Protein AF-X1FYF7-F1 (afdb_monomer_lite)

InterPro domains:
  IPR009279 Portal protein, Mu bacteriophage [PF06074] (2-103)

Foldseek 3Di:
DVVVCQAFQKKKWFADWDDDPNDTDGDPPRRIHIDDVVQWDFDADPQLHTDWIWGQDPNDIDTDDPVGMDMDGECDDGSDSRGDHNVVVVVVVVVVVVVVVVVVVVD

Structure (mmCIF, N/CA/C/O backbone):
data_AF-X1FYF7-F1
#
_entry.id   AF-X1FYF7-F1
#
loop_
_atom_site.group_PDB
_atom_site.id
_atom_site.type_symbol
_atom_site.label_atom_id
_atom_site.label_alt_id
_atom_site.label_comp_id
_atom_site.label_asym_id
_atom_site.label_entity_id
_atom_site.label_seq_id
_atom_site.pdbx_PDB_ins_code
_atom_site.Cartn_x
_atom_site.Cartn_y
_atom_site.Cartn_z
_atom_site.occupancy
_atom_site.B_iso_or_equiv
_atom_site.auth_seq_id
_atom_site.auth_comp_id
_atom_site.auth_asym_id
_atom_site.auth_atom_id
_atom_site.pdbx_PDB_model_num
ATOM 1 N N . GLY A 1 1 ? -7.593 4.893 -4.410 1.00 50.19 1 GLY A N 1
ATOM 2 C CA . GLY A 1 1 ? -8.400 3.673 -4.623 1.00 50.19 1 GLY A CA 1
ATOM 3 C C . GLY A 1 1 ? -8.067 3.063 -5.969 1.00 50.19 1 GLY A C 1
ATOM 4 O O . GLY A 1 1 ? -7.431 3.750 -6.749 1.00 50.19 1 GLY A O 1
ATOM 5 N N . MET A 1 2 ? -8.487 1.819 -6.235 1.00 50.03 2 MET A N 1
ATOM 6 C CA . MET A 1 2 ? -8.089 0.921 -7.351 1.00 50.03 2 MET A CA 1
ATOM 7 C C . MET A 1 2 ? -7.679 1.553 -8.705 1.00 50.03 2 MET A C 1
ATOM 9 O O . MET A 1 2 ? -6.781 1.032 -9.356 1.00 50.03 2 MET A O 1
ATOM 13 N N . ILE A 1 3 ? -8.251 2.690 -9.120 1.00 58.16 3 ILE A N 1
ATOM 14 C CA . ILE A 1 3 ? -7.807 3.477 -10.290 1.00 58.16 3 ILE A CA 1
ATOM 15 C C . ILE A 1 3 ? -6.332 3.921 -10.186 1.00 58.16 3 ILE A C 1
ATOM 17 O O . ILE A 1 3 ? -5.621 3.923 -11.189 1.00 58.16 3 ILE A O 1
ATOM 21 N N . SER A 1 4 ? -5.828 4.227 -8.986 1.00 57.25 4 SER A N 1
ATOM 22 C CA . SER A 1 4 ? -4.417 4.569 -8.773 1.00 57.25 4 SER A CA 1
ATOM 23 C C . SER A 1 4 ? -3.481 3.396 -9.076 1.00 57.25 4 SER A C 1
ATOM 25 O O . SER A 1 4 ? -2.376 3.623 -9.554 1.00 57.25 4 SER A O 1
ATOM 27 N N . ALA A 1 5 ? -3.923 2.145 -8.899 1.00 55.72 5 ALA A N 1
ATOM 28 C CA . ALA A 1 5 ? -3.112 0.973 -9.233 1.00 55.72 5 ALA A CA 1
ATOM 29 C C . ALA A 1 5 ? -2.879 0.816 -10.739 1.00 55.72 5 ALA A C 1
ATOM 31 O O . ALA A 1 5 ? -1.850 0.288 -11.147 1.00 55.72 5 ALA A O 1
ATOM 32 N N . ILE A 1 6 ? -3.792 1.313 -11.576 1.00 57.12 6 ILE A N 1
ATOM 33 C CA . ILE A 1 6 ? -3.615 1.310 -13.034 1.00 57.12 6 ILE A CA 1
ATOM 34 C C . ILE A 1 6 ? -2.512 2.303 -13.433 1.00 57.12 6 ILE A C 1
ATOM 36 O O . ILE A 1 6 ? -1.701 2.014 -14.313 1.00 57.12 6 ILE A O 1
ATOM 40 N N . ALA A 1 7 ? -2.452 3.451 -12.751 1.00 56.44 7 ALA A N 1
ATOM 41 C CA . ALA A 1 7 ? -1.470 4.501 -13.007 1.00 56.44 7 ALA A CA 1
ATOM 42 C C . ALA A 1 7 ? -0.087 4.213 -12.395 1.00 56.44 7 ALA A C 1
ATOM 44 O O . ALA A 1 7 ? 0.924 4.463 -13.044 1.00 56.44 7 ALA A O 1
ATOM 45 N N . TYR A 1 8 ? -0.027 3.655 -11.184 1.00 59.19 8 TYR A N 1
ATOM 46 C CA . TYR A 1 8 ? 1.222 3.454 -10.433 1.00 59.19 8 TYR A CA 1
ATOM 47 C C . TYR A 1 8 ? 1.694 1.992 -10.375 1.00 59.19 8 TYR A C 1
ATOM 49 O O . TYR A 1 8 ? 2.792 1.724 -9.902 1.00 59.19 8 TYR A O 1
ATOM 57 N N . GLY A 1 9 ? 0.897 1.037 -10.863 1.00 67.56 9 GLY A N 1
ATOM 58 C CA . GLY A 1 9 ? 1.185 -0.404 -10.799 1.00 67.56 9 GLY A CA 1
ATOM 59 C C . GLY A 1 9 ? 0.623 -1.098 -9.554 1.00 67.56 9 GLY A C 1
ATOM 60 O O . GLY A 1 9 ? 0.351 -2.299 -9.598 1.00 67.56 9 GLY A O 1
ATOM 61 N N . PHE A 1 10 ? 0.353 -0.358 -8.472 1.00 76.75 10 PHE A N 1
ATOM 62 C CA . PHE A 1 10 ? -0.250 -0.887 -7.246 1.00 76.75 10 PHE A CA 1
ATOM 63 C C . PHE A 1 10 ? -1.060 0.163 -6.466 1.00 76.75 10 PHE A C 1
ATOM 65 O O . PHE A 1 10 ? -0.948 1.370 -6.685 1.00 76.75 10 PHE A O 1
ATOM 72 N N . SER A 1 11 ? -1.891 -0.300 -5.533 1.00 81.56 11 SER A N 1
ATOM 73 C CA . SER A 1 11 ? -2.564 0.534 -4.535 1.00 81.56 11 SER A CA 1
ATOM 74 C C . SER A 1 11 ? -2.595 -0.162 -3.181 1.00 81.56 11 SER A C 1
ATOM 76 O O . SER A 1 11 ? -2.832 -1.369 -3.123 1.00 81.56 11 SER A O 1
ATOM 78 N N . VAL A 1 12 ? -2.432 0.611 -2.107 1.00 83.50 12 VAL A N 1
ATOM 79 C CA . VAL A 1 12 ? -2.544 0.136 -0.721 1.00 83.50 12 VAL A CA 1
ATOM 80 C C . VAL A 1 12 ? -3.717 0.830 -0.050 1.00 83.50 12 VAL A C 1
ATOM 82 O O . VAL A 1 12 ? -3.864 2.048 -0.155 1.00 83.50 12 VAL A O 1
ATOM 85 N N . THR A 1 13 ? -4.589 0.059 0.592 1.00 86.56 13 THR A N 1
ATOM 86 C CA . THR A 1 13 ? -5.743 0.578 1.333 1.00 86.56 13 THR A CA 1
ATOM 87 C C . THR A 1 13 ? -5.781 -0.022 2.730 1.00 86.56 13 THR A C 1
ATOM 89 O O . THR A 1 13 ? -5.821 -1.239 2.870 1.00 86.56 13 THR A O 1
ATOM 92 N N . GLU A 1 14 ? -5.802 0.825 3.755 1.00 87.31 14 GLU A N 1
ATOM 93 C CA . GLU A 1 14 ? -6.058 0.409 5.134 1.00 87.31 14 GLU A CA 1
ATOM 94 C C . GLU A 1 14 ? -7.558 0.169 5.333 1.00 87.31 14 GLU A C 1
ATOM 96 O O . GLU A 1 14 ? -8.380 1.031 4.995 1.00 87.31 14 GLU A O 1
ATOM 101 N N . ILE A 1 15 ? -7.904 -0.979 5.917 1.00 88.94 15 ILE A N 1
ATOM 102 C CA . ILE A 1 15 ? -9.256 -1.302 6.365 1.00 88.94 15 ILE A CA 1
ATOM 103 C C . ILE A 1 15 ? -9.365 -0.989 7.858 1.00 88.94 15 ILE A C 1
ATOM 105 O O . ILE A 1 15 ? -8.780 -1.664 8.706 1.00 88.94 15 ILE A O 1
ATOM 109 N N . VAL A 1 16 ? -10.140 0.039 8.189 1.00 89.00 16 VAL A N 1
ATOM 110 C CA . VAL A 1 16 ? -10.382 0.450 9.573 1.00 89.00 16 VAL A CA 1
ATOM 111 C C . VAL A 1 16 ? -11.702 -0.137 10.045 1.00 89.00 16 VAL A C 1
ATOM 113 O O . VAL A 1 16 ? -12.766 0.175 9.510 1.00 89.00 16 VAL A O 1
ATOM 116 N N . PHE A 1 17 ? -11.629 -0.960 11.085 1.00 88.50 17 PHE A N 1
ATOM 117 C CA . PHE A 1 17 ? -12.800 -1.532 11.733 1.00 88.50 17 PHE A CA 1
ATOM 118 C C . PHE A 1 17 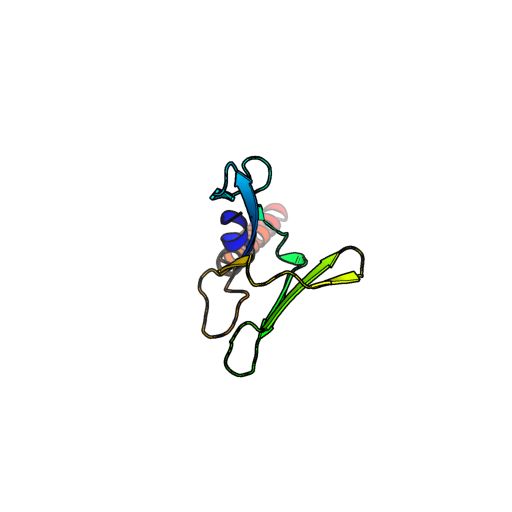? -13.265 -0.672 12.913 1.00 88.50 17 PHE A C 1
ATOM 120 O O . PHE A 1 17 ? -12.477 0.011 13.576 1.00 88.50 17 PHE A O 1
ATOM 127 N N . GLU A 1 18 ? -14.562 -0.712 13.183 1.00 91.06 18 GLU A N 1
ATOM 128 C CA . GLU A 1 18 ? -15.187 -0.180 14.385 1.00 91.06 18 GLU A CA 1
ATOM 129 C C . GLU A 1 18 ? -16.102 -1.233 15.004 1.00 91.06 18 GLU A C 1
ATOM 131 O O . GLU A 1 18 ? -16.739 -2.022 14.302 1.00 91.06 18 GLU A O 1
ATOM 136 N N . GLU A 1 19 ? -16.143 -1.266 16.330 1.00 92.38 19 GLU A N 1
ATOM 137 C CA . GLU A 1 19 ? -17.061 -2.140 17.040 1.00 92.38 19 GLU A CA 1
ATOM 138 C C . GLU A 1 19 ? -18.448 -1.493 17.084 1.00 92.38 19 GLU A C 1
ATOM 140 O O . GLU A 1 19 ? -18.609 -0.336 17.477 1.00 92.38 19 GLU A O 1
ATOM 145 N N . ASN A 1 20 ? -19.467 -2.248 16.688 1.00 89.38 20 ASN A N 1
ATOM 146 C CA . ASN A 1 20 ? -20.859 -1.848 16.770 1.00 89.38 20 ASN A CA 1
ATOM 147 C C . ASN A 1 20 ? -21.678 -3.009 17.337 1.00 89.38 20 ASN A C 1
ATOM 149 O O . ASN A 1 20 ? -21.891 -4.023 16.667 1.00 89.38 20 ASN A O 1
ATOM 153 N N . ARG A 1 21 ? -22.141 -2.852 18.585 1.00 90.81 21 ARG A N 1
ATOM 154 C CA . ARG A 1 21 ? -22.991 -3.826 19.293 1.00 90.81 21 ARG A CA 1
ATOM 155 C C . ARG A 1 21 ? -22.386 -5.242 19.294 1.00 90.81 21 ARG A C 1
ATOM 157 O O . ARG A 1 21 ? -23.071 -6.203 18.939 1.00 90.81 21 ARG A O 1
ATOM 164 N N . GLY A 1 22 ? -21.103 -5.373 19.644 1.00 91.50 22 GLY A N 1
ATOM 165 C CA . GLY A 1 22 ? -20.407 -6.663 19.694 1.00 91.50 22 GLY A CA 1
ATOM 166 C C . GLY A 1 22 ? -20.019 -7.251 18.332 1.00 91.50 22 GLY A C 1
ATOM 167 O O . GLY A 1 22 ? -19.580 -8.398 18.270 1.00 91.50 22 GLY A O 1
ATOM 168 N N . LYS A 1 23 ? -20.179 -6.503 17.231 1.00 88.69 23 LYS A N 1
ATOM 169 C CA . LYS A 1 23 ? -19.723 -6.893 15.888 1.00 88.69 23 LYS A CA 1
ATOM 170 C C . LYS A 1 23 ? -18.661 -5.921 15.391 1.00 88.69 23 LYS A C 1
ATOM 172 O O . LYS A 1 23 ? -18.836 -4.713 15.504 1.00 88.69 23 LYS A O 1
ATOM 177 N N . TRP A 1 24 ? -17.599 -6.440 14.785 1.00 89.06 24 TRP A N 1
ATOM 178 C CA . TRP A 1 24 ? -16.621 -5.622 14.071 1.00 89.06 24 TRP A CA 1
ATOM 179 C C . TRP A 1 24 ? -17.126 -5.349 12.659 1.00 89.06 24 TRP A C 1
ATOM 181 O O . TRP A 1 24 ? -17.326 -6.277 11.874 1.00 89.06 24 TRP A O 1
ATOM 191 N N . LEU A 1 25 ? -17.359 -4.079 12.347 1.00 89.94 25 LEU A N 1
ATOM 192 C CA . LEU A 1 25 ? -17.788 -3.618 11.031 1.00 89.94 25 LEU A CA 1
ATOM 193 C C . LEU A 1 25 ? -16.716 -2.700 10.449 1.00 89.94 25 LEU A C 1
ATOM 195 O O . LEU A 1 25 ? -15.967 -2.062 11.183 1.00 89.94 25 LEU A O 1
ATOM 199 N N . VAL A 1 26 ? -16.634 -2.621 9.123 1.00 86.06 26 VAL A N 1
ATOM 200 C CA . VAL A 1 26 ? -15.804 -1.600 8.470 1.00 86.06 26 VAL A CA 1
ATOM 201 C C . VAL A 1 26 ? -16.394 -0.232 8.801 1.00 86.06 26 VAL A C 1
ATOM 203 O O . VAL A 1 26 ? -17.599 -0.028 8.640 1.00 86.06 26 VAL A O 1
ATOM 206 N N . ARG A 1 27 ? -15.558 0.697 9.273 1.00 87.81 27 ARG A N 1
ATOM 207 C CA . ARG A 1 27 ? -16.015 2.015 9.712 1.00 87.81 27 ARG A CA 1
ATOM 208 C C . ARG A 1 27 ? -16.687 2.770 8.570 1.00 87.81 27 ARG A C 1
ATOM 210 O O . ARG A 1 27 ? -16.121 2.922 7.492 1.00 87.81 27 ARG A O 1
ATOM 217 N N . THR A 1 28 ? -17.876 3.307 8.817 1.00 81.50 28 THR A N 1
ATOM 218 C CA . THR A 1 28 ? -18.673 3.921 7.737 1.00 81.50 28 THR A CA 1
ATOM 219 C C . THR A 1 28 ? -18.036 5.207 7.186 1.00 81.50 28 THR A C 1
ATOM 221 O O . THR A 1 28 ? -18.137 5.489 5.997 1.00 81.50 28 THR A O 1
ATOM 224 N N . SER A 1 29 ? -17.352 5.990 8.028 1.00 82.25 29 SER A N 1
ATOM 225 C CA . SER A 1 29 ? -16.790 7.297 7.647 1.00 82.25 29 SER A CA 1
ATOM 226 C C . SER A 1 29 ? -15.409 7.226 6.988 1.00 82.25 29 SER A C 1
ATOM 228 O O . SER A 1 29 ? -15.139 7.963 6.045 1.00 82.25 29 SER A O 1
ATOM 230 N N . ASN A 1 30 ? -14.517 6.372 7.493 1.00 83.88 30 ASN A N 1
ATOM 231 C CA . ASN A 1 30 ? -13.131 6.251 7.026 1.00 83.88 30 ASN A CA 1
ATOM 232 C C . ASN A 1 30 ? -12.608 4.808 7.081 1.00 83.88 30 ASN A C 1
ATOM 234 O O . ASN A 1 30 ? -11.421 4.580 7.311 1.00 83.88 30 ASN A O 1
ATOM 238 N N . GLY A 1 31 ? -13.501 3.838 6.883 1.00 84.00 31 GLY A N 1
ATOM 239 C CA . GLY A 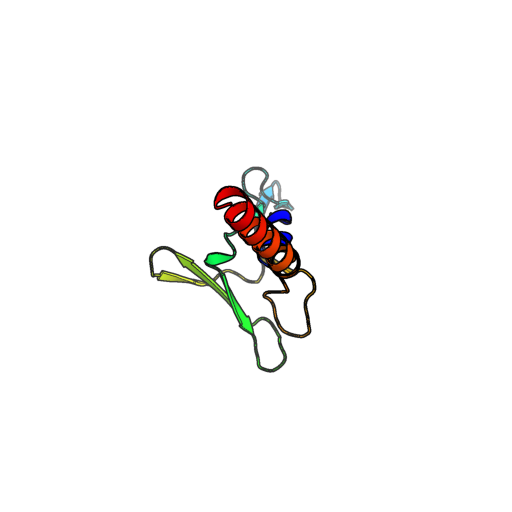1 31 ? -13.184 2.414 6.938 1.00 84.00 31 GLY A CA 1
ATOM 240 C C . GLY A 1 31 ? -12.280 1.921 5.821 1.00 84.00 31 GLY A C 1
ATOM 241 O O . GLY A 1 31 ? -11.695 0.859 5.965 1.00 84.00 31 GLY A O 1
ATOM 242 N N . LEU A 1 32 ? -12.146 2.681 4.734 1.00 86.94 32 LEU A N 1
ATOM 243 C CA . LEU A 1 32 ? -11.225 2.396 3.639 1.00 86.94 32 LEU A CA 1
ATOM 244 C C . LEU A 1 32 ? -10.374 3.632 3.374 1.00 86.94 32 LEU A C 1
ATOM 246 O O . LEU A 1 32 ? -10.847 4.605 2.783 1.00 86.94 32 LEU A O 1
ATOM 250 N N . LYS A 1 33 ? -9.114 3.599 3.798 1.00 86.81 33 LYS A N 1
ATOM 251 C CA . LYS A 1 33 ? -8.166 4.691 3.553 1.00 86.81 33 LYS A CA 1
ATOM 252 C C . LYS A 1 33 ? -7.153 4.250 2.516 1.00 86.81 33 LYS A C 1
ATOM 254 O O . LYS A 1 33 ? -6.251 3.475 2.817 1.00 86.81 33 LYS A O 1
ATOM 259 N N . THR A 1 34 ? -7.304 4.712 1.278 1.00 85.19 34 THR A N 1
ATOM 260 C CA . THR A 1 34 ? -6.262 4.486 0.271 1.00 85.19 34 THR A CA 1
ATOM 261 C C . THR A 1 34 ? -5.101 5.441 0.512 1.00 85.19 34 THR A C 1
ATOM 263 O O . THR A 1 34 ? -5.302 6.654 0.535 1.00 85.19 34 THR A O 1
ATOM 266 N N . LEU A 1 35 ? -3.902 4.885 0.636 1.00 84.38 35 LEU A N 1
ATOM 267 C CA . LEU A 1 35 ? -2.661 5.634 0.801 1.00 84.38 35 LEU A CA 1
ATOM 268 C C . LEU A 1 35 ? -2.102 6.065 -0.559 1.00 84.38 35 LEU A C 1
ATOM 270 O O . LEU A 1 35 ? -2.415 5.455 -1.591 1.00 84.38 35 LEU A O 1
ATOM 274 N N . ASN A 1 36 ? -1.281 7.119 -0.568 1.00 82.88 36 ASN A N 1
ATOM 275 C CA . ASN A 1 36 ? -0.595 7.545 -1.786 1.00 82.88 36 ASN A CA 1
ATOM 276 C C . ASN A 1 36 ? 0.540 6.547 -2.095 1.00 82.88 36 ASN A C 1
ATOM 278 O O . ASN A 1 36 ? 1.480 6.458 -1.304 1.00 82.88 36 ASN A O 1
ATOM 282 N N . PRO A 1 37 ? 0.492 5.812 -3.224 1.00 80.31 37 PRO A N 1
ATOM 283 C CA . PRO A 1 37 ? 1.516 4.826 -3.566 1.00 80.31 37 PRO A CA 1
ATOM 284 C C . PRO A 1 37 ? 2.929 5.418 -3.682 1.00 80.31 37 PRO A C 1
ATOM 286 O O . PRO A 1 37 ? 3.892 4.687 -3.479 1.00 80.31 37 PRO A O 1
ATOM 289 N N . GLU A 1 38 ? 3.080 6.721 -3.946 1.00 80.50 38 GLU A N 1
ATOM 290 C CA . GLU A 1 38 ? 4.393 7.384 -4.042 1.00 80.50 38 GLU A CA 1
ATOM 291 C C . GLU A 1 38 ? 5.199 7.343 -2.738 1.00 80.50 38 GLU A C 1
ATOM 293 O O . GLU A 1 38 ? 6.429 7.370 -2.769 1.00 80.50 38 GLU A O 1
ATOM 298 N N . TYR A 1 39 ? 4.520 7.257 -1.594 1.00 85.88 39 TYR A N 1
ATOM 299 C CA . TYR A 1 39 ? 5.162 7.242 -0.280 1.00 85.88 39 TYR A CA 1
ATOM 300 C C . TYR A 1 39 ? 5.346 5.835 0.284 1.00 85.88 39 TYR A C 1
ATOM 302 O O . TYR A 1 39 ? 5.939 5.684 1.352 1.00 85.88 39 TYR A O 1
ATOM 310 N N . ILE A 1 40 ? 4.874 4.805 -0.421 1.00 87.19 40 ILE A N 1
ATOM 311 C CA . ILE A 1 40 ? 4.838 3.435 0.082 1.00 87.19 40 ILE A CA 1
ATOM 312 C C . ILE A 1 40 ? 6.069 2.645 -0.351 1.00 87.19 40 ILE A C 1
ATOM 314 O O . ILE A 1 40 ? 6.439 2.623 -1.526 1.00 87.19 40 ILE A O 1
ATOM 318 N N . LYS A 1 41 ? 6.653 1.915 0.602 1.00 88.56 41 LYS A N 1
ATOM 319 C CA . LYS A 1 41 ? 7.689 0.912 0.363 1.00 88.56 41 LYS A CA 1
ATOM 320 C C . LYS A 1 41 ? 7.276 -0.453 0.900 1.00 88.56 41 LYS A C 1
ATOM 322 O O . LYS A 1 41 ? 6.864 -0.583 2.049 1.00 88.56 41 LYS A O 1
ATOM 327 N N . PHE A 1 42 ? 7.446 -1.476 0.073 1.00 87.81 42 PHE A N 1
ATOM 328 C CA . PHE A 1 42 ? 7.326 -2.880 0.451 1.00 87.81 42 PHE A CA 1
ATOM 329 C C . PHE A 1 42 ? 8.696 -3.478 0.751 1.00 87.81 42 PHE A C 1
ATOM 331 O O . PHE A 1 42 ? 9.634 -3.317 -0.032 1.00 87.81 42 PHE A O 1
ATOM 338 N N . PHE A 1 43 ? 8.772 -4.234 1.840 1.00 87.50 43 PHE A N 1
ATOM 339 C CA . PHE A 1 43 ? 9.916 -5.065 2.186 1.00 87.50 43 PHE A CA 1
ATOM 340 C C . PHE A 1 43 ? 9.467 -6.517 2.171 1.00 87.50 43 PHE A C 1
ATOM 342 O O . PHE A 1 43 ? 8.508 -6.879 2.857 1.00 87.50 43 PHE A O 1
ATOM 349 N N . SER A 1 44 ? 10.153 -7.342 1.393 1.00 86.44 44 SER A N 1
ATOM 350 C CA . SER A 1 44 ? 9.886 -8.771 1.297 1.00 86.44 44 SER A CA 1
ATOM 351 C C . SER A 1 44 ? 11.118 -9.586 1.660 1.00 86.44 44 SER A C 1
ATOM 353 O O . SER A 1 44 ? 12.246 -9.100 1.566 1.00 86.44 44 SER A O 1
ATOM 355 N N . ASP A 1 45 ? 10.903 -10.835 2.055 1.00 84.00 45 ASP A N 1
ATOM 356 C CA . ASP A 1 45 ? 11.987 -11.803 2.202 1.00 84.00 45 ASP A CA 1
ATOM 357 C C . ASP A 1 45 ? 12.537 -12.243 0.819 1.00 84.00 45 ASP A C 1
ATOM 359 O O . ASP A 1 45 ? 11.969 -11.887 -0.224 1.00 84.00 45 ASP A O 1
ATOM 363 N N . PRO A 1 46 ? 13.632 -13.028 0.770 1.00 81.44 46 PRO A N 1
ATOM 364 C CA . PRO A 1 46 ? 14.168 -13.561 -0.487 1.00 81.44 46 PRO A CA 1
ATOM 365 C C . PRO A 1 46 ? 13.195 -14.457 -1.273 1.00 81.44 46 PRO A C 1
ATOM 367 O O . PRO A 1 46 ? 13.416 -14.701 -2.457 1.00 81.44 46 PRO A O 1
ATOM 370 N N . PHE A 1 47 ? 12.129 -14.946 -0.637 1.00 81.56 47 PHE A N 1
ATOM 371 C CA . PHE A 1 47 ? 11.096 -15.786 -1.245 1.00 81.56 47 PHE A CA 1
ATOM 372 C C . PHE A 1 47 ? 9.899 -14.967 -1.765 1.00 81.56 47 PHE A C 1
ATOM 374 O O . PHE A 1 47 ? 9.010 -15.520 -2.414 1.00 81.56 47 PHE A O 1
ATOM 381 N N . GLY A 1 48 ? 9.883 -13.649 -1.534 1.00 72.88 48 GLY A N 1
ATOM 382 C CA . GLY A 1 48 ? 8.828 -12.735 -1.968 1.00 72.88 48 GLY A CA 1
ATOM 383 C C . GLY A 1 48 ? 7.667 -12.581 -0.981 1.00 72.88 48 GLY A C 1
ATOM 384 O O . GLY A 1 48 ? 6.672 -11.934 -1.325 1.00 72.88 48 GLY A O 1
ATOM 385 N N . ASN A 1 49 ? 7.766 -13.124 0.235 1.00 82.69 49 ASN A N 1
ATOM 386 C CA . ASN A 1 49 ? 6.763 -12.915 1.279 1.00 82.69 49 ASN A CA 1
ATOM 387 C C . ASN A 1 49 ? 6.865 -11.490 1.820 1.00 82.69 49 ASN A C 1
ATOM 389 O O . ASN A 1 49 ? 7.961 -11.010 2.104 1.00 82.69 49 ASN A O 1
ATOM 393 N N . LEU A 1 50 ? 5.728 -10.808 1.960 1.00 84.81 50 LEU A N 1
ATOM 394 C CA . LEU A 1 50 ? 5.692 -9.446 2.479 1.00 84.81 50 LEU A CA 1
ATOM 395 C C . LEU A 1 50 ? 5.990 -9.442 3.981 1.00 84.81 50 LEU A C 1
ATOM 397 O O . LEU A 1 50 ? 5.262 -10.051 4.759 1.00 84.81 50 LEU A O 1
ATOM 401 N N . MET A 1 51 ? 7.033 -8.715 4.372 1.00 87.88 51 MET A N 1
ATOM 402 C CA . MET A 1 51 ? 7.493 -8.601 5.757 1.00 87.88 51 MET A CA 1
ATOM 403 C C . MET A 1 51 ? 7.078 -7.284 6.402 1.00 87.88 51 MET A C 1
ATOM 405 O O . MET A 1 51 ? 6.855 -7.236 7.609 1.00 87.88 51 MET A O 1
ATOM 409 N N . LYS A 1 52 ? 7.014 -6.203 5.616 1.00 89.31 52 LYS A N 1
ATOM 410 C CA . LYS A 1 52 ? 6.727 -4.857 6.120 1.00 89.31 52 LYS A CA 1
ATOM 411 C C . LYS A 1 52 ? 6.238 -3.940 5.000 1.00 89.31 52 LYS A C 1
ATOM 413 O O . LYS A 1 52 ? 6.696 -4.043 3.858 1.00 89.31 52 LYS A O 1
ATOM 418 N N . ILE A 1 53 ? 5.336 -3.027 5.352 1.00 89.56 53 ILE A N 1
ATOM 419 C CA . ILE A 1 53 ? 4.965 -1.873 4.532 1.00 89.56 53 ILE A CA 1
ATOM 420 C C . ILE A 1 53 ? 5.352 -0.621 5.318 1.00 89.56 53 ILE A C 1
ATOM 422 O O . ILE A 1 53 ? 5.053 -0.518 6.507 1.00 89.56 53 ILE A O 1
ATOM 426 N N . GLU A 1 54 ? 6.017 0.314 4.659 1.00 92.06 54 GLU A N 1
ATOM 427 C CA . GLU A 1 54 ? 6.441 1.582 5.245 1.00 92.06 54 GLU A CA 1
ATOM 428 C C . GLU A 1 54 ? 5.887 2.743 4.429 1.00 92.06 54 GLU A C 1
ATOM 430 O O . GLU A 1 54 ? 5.926 2.711 3.198 1.00 92.06 54 GLU A O 1
ATOM 435 N N . GLU A 1 55 ? 5.404 3.773 5.112 1.00 89.38 55 GLU A N 1
ATOM 436 C CA . GLU A 1 55 ? 4.986 5.032 4.508 1.00 89.38 55 GLU A CA 1
ATOM 437 C C . GLU A 1 55 ? 5.978 6.139 4.875 1.00 89.38 55 GLU A C 1
ATOM 439 O O . GLU A 1 55 ? 6.305 6.336 6.045 1.00 89.38 55 GLU A O 1
ATOM 444 N N . ASN A 1 56 ? 6.476 6.864 3.876 1.00 88.38 56 ASN A N 1
ATOM 445 C CA . ASN A 1 56 ? 7.390 7.986 4.069 1.00 88.38 56 ASN A CA 1
ATOM 446 C C . ASN A 1 56 ? 6.630 9.314 3.997 1.00 88.38 56 ASN A C 1
ATOM 448 O O . ASN A 1 56 ? 6.285 9.777 2.912 1.00 88.38 56 ASN A O 1
ATOM 452 N N . ILE A 1 57 ? 6.413 9.957 5.146 1.00 83.19 57 ILE A N 1
ATOM 453 C CA . ILE A 1 57 ? 5.709 11.242 5.248 1.00 83.19 57 ILE A CA 1
ATOM 454 C C . ILE A 1 57 ? 6.640 12.269 5.888 1.00 83.19 57 ILE A C 1
ATOM 456 O O . ILE A 1 57 ? 7.136 12.075 6.995 1.00 83.19 57 ILE A O 1
ATOM 460 N N . GLY A 1 58 ? 6.875 13.389 5.198 1.00 79.62 58 GLY A N 1
ATOM 461 C CA . GLY A 1 58 ? 7.605 14.529 5.768 1.00 79.62 58 GLY A CA 1
ATOM 462 C C . GLY A 1 58 ? 9.047 14.220 6.195 1.00 79.62 58 GLY A C 1
ATOM 463 O O . GLY A 1 58 ? 9.554 14.863 7.106 1.00 79.62 58 GLY A O 1
ATOM 464 N N . GLY A 1 59 ? 9.693 13.232 5.565 1.00 80.94 59 GLY A N 1
ATOM 465 C CA . GLY A 1 59 ? 11.057 12.797 5.895 1.00 80.94 59 GLY A CA 1
ATOM 466 C C . GLY A 1 59 ? 11.145 11.727 6.988 1.00 80.94 59 GLY A C 1
ATOM 467 O O . GLY A 1 59 ? 12.242 11.245 7.258 1.00 80.94 59 GLY A O 1
ATOM 468 N N . SER A 1 60 ? 10.013 11.325 7.568 1.00 83.44 60 SER A N 1
ATOM 469 C CA . SER A 1 60 ? 9.927 10.239 8.545 1.00 83.44 60 SER A CA 1
ATOM 470 C C . SER A 1 60 ? 9.285 9.001 7.932 1.00 83.44 60 SER A C 1
ATOM 472 O O . SER A 1 60 ? 8.356 9.097 7.128 1.00 83.44 60 SER A O 1
ATOM 474 N N . SER A 1 61 ? 9.765 7.837 8.353 1.00 88.00 61 SER A N 1
ATOM 475 C CA . SER A 1 61 ? 9.254 6.534 7.941 1.00 88.00 61 SER A CA 1
ATOM 476 C C . SER A 1 61 ? 8.347 5.960 9.029 1.00 88.00 61 SER A C 1
ATOM 478 O O . SER A 1 61 ? 8.748 5.894 10.193 1.00 88.00 61 SER A O 1
ATOM 480 N N . VAL A 1 62 ? 7.128 5.565 8.662 1.00 90.44 62 VAL A N 1
ATOM 481 C CA . VAL A 1 62 ? 6.137 4.978 9.574 1.00 90.44 62 VAL A CA 1
ATOM 482 C C . VAL A 1 62 ? 5.769 3.577 9.107 1.00 90.44 62 VAL A C 1
ATOM 484 O O . VAL A 1 62 ? 5.451 3.358 7.939 1.00 90.44 62 VAL A O 1
ATOM 487 N N . ASP A 1 63 ? 5.781 2.633 10.042 1.00 91.94 63 ASP A N 1
ATOM 488 C CA . ASP A 1 63 ? 5.450 1.235 9.788 1.00 91.94 63 ASP A CA 1
ATOM 489 C C . ASP A 1 63 ? 3.934 1.050 9.791 1.00 91.94 63 ASP A C 1
ATOM 491 O O . ASP A 1 63 ? 3.251 1.401 10.757 1.00 91.94 63 ASP A O 1
ATOM 495 N N . LEU A 1 64 ? 3.405 0.481 8.709 1.00 88.62 64 LEU A N 1
ATOM 496 C CA . LEU A 1 64 ? 1.976 0.236 8.568 1.00 88.62 64 LEU A CA 1
ATOM 497 C C . LEU A 1 64 ? 1.591 -1.163 9.080 1.00 88.62 64 LEU A C 1
ATOM 499 O O . LEU A 1 64 ? 2.304 -2.138 8.819 1.00 88.62 64 LEU A O 1
ATOM 503 N N . PRO A 1 65 ? 0.440 -1.295 9.764 1.00 87.06 65 PRO A N 1
ATOM 504 C CA . PRO A 1 65 ? -0.029 -2.570 10.303 1.00 87.06 65 PRO A CA 1
ATOM 505 C C . PRO A 1 65 ? -0.489 -3.525 9.192 1.00 87.06 65 PRO A C 1
ATOM 507 O O . PRO A 1 65 ? -1.540 -3.322 8.588 1.00 87.06 65 PRO A O 1
ATOM 510 N N . LEU A 1 66 ? 0.281 -4.585 8.922 1.00 86.12 66 LEU A N 1
ATOM 511 C CA . LEU A 1 66 ? 0.016 -5.542 7.833 1.00 86.12 66 LEU A CA 1
ATOM 512 C C . LEU A 1 66 ? -1.358 -6.224 7.916 1.00 86.12 66 LEU A C 1
ATOM 514 O O . LEU A 1 66 ? -1.971 -6.487 6.884 1.00 86.12 66 LEU A O 1
ATOM 518 N N . ASP A 1 67 ? -1.850 -6.488 9.126 1.00 85.31 67 ASP A N 1
ATOM 519 C CA . ASP A 1 67 ? -3.115 -7.180 9.408 1.00 85.31 67 ASP A CA 1
ATOM 520 C C . ASP A 1 67 ? -4.354 -6.433 8.891 1.00 85.31 67 ASP A C 1
ATOM 522 O O . ASP A 1 67 ? -5.435 -7.013 8.794 1.00 85.31 67 ASP A O 1
ATOM 526 N N . ARG A 1 68 ? -4.202 -5.151 8.538 1.00 85.44 68 ARG A N 1
ATOM 527 C CA . ARG A 1 68 ? -5.295 -4.278 8.084 1.00 85.44 68 ARG A CA 1
ATOM 528 C C . ARG A 1 68 ? -5.066 -3.707 6.691 1.00 85.44 68 ARG A C 1
ATOM 530 O O . ARG A 1 68 ? -5.839 -2.855 6.259 1.00 85.44 68 ARG A O 1
ATOM 537 N N . MET A 1 69 ? -4.026 -4.149 5.985 1.00 84.62 69 MET A N 1
ATOM 538 C CA . MET A 1 69 ? -3.661 -3.595 4.680 1.00 84.62 69 MET A CA 1
ATOM 539 C C . MET A 1 69 ? -4.148 -4.483 3.544 1.00 84.62 69 MET A C 1
ATOM 541 O O . MET A 1 69 ? -3.770 -5.645 3.418 1.00 84.62 69 MET A O 1
ATOM 545 N N . LEU A 1 70 ? -4.945 -3.894 2.658 1.00 84.75 70 LEU A N 1
ATOM 546 C CA . LEU A 1 70 ? -5.305 -4.471 1.374 1.00 84.75 70 LEU A CA 1
ATOM 547 C C . LEU A 1 70 ? -4.360 -3.927 0.300 1.00 84.75 70 LEU A C 1
ATOM 549 O O . LEU A 1 70 ? -4.418 -2.745 -0.050 1.00 84.75 70 LEU A O 1
ATOM 553 N N . ILE A 1 71 ? -3.508 -4.798 -0.240 1.00 83.31 71 ILE A N 1
ATOM 554 C CA . ILE A 1 71 ? -2.633 -4.476 -1.370 1.00 83.31 71 ILE A CA 1
ATOM 555 C C . ILE A 1 71 ? -3.250 -5.036 -2.643 1.00 83.31 71 ILE A C 1
ATOM 557 O O . ILE A 1 71 ? -3.538 -6.228 -2.743 1.00 83.31 71 ILE A O 1
ATOM 561 N N . TRP A 1 72 ? -3.401 -4.170 -3.635 1.00 77.31 72 TRP A N 1
ATOM 562 C CA . TRP A 1 72 ? -3.770 -4.561 -4.984 1.00 77.31 72 TRP A CA 1
ATOM 563 C C . TRP A 1 72 ? -2.643 -4.195 -5.944 1.00 77.31 72 TRP A C 1
ATOM 565 O O . TRP A 1 72 ? -2.322 -3.016 -6.082 1.00 77.31 72 TRP A O 1
ATOM 575 N N . SER A 1 73 ? -2.066 -5.189 -6.617 1.00 75.00 73 SER A N 1
ATOM 576 C CA . SER A 1 73 ? -0.980 -4.999 -7.587 1.00 75.00 73 SER A CA 1
ATOM 577 C C . SER A 1 73 ? -1.448 -5.442 -8.970 1.00 75.00 73 SER A C 1
ATOM 579 O O . SER A 1 73 ? -1.911 -6.570 -9.149 1.00 75.00 73 SER A O 1
ATOM 581 N N . HIS A 1 74 ? -1.318 -4.565 -9.959 1.00 67.00 74 HIS A N 1
ATOM 582 C CA . HIS A 1 74 ? -1.672 -4.857 -11.342 1.00 67.00 74 HIS A CA 1
ATOM 583 C C . HIS A 1 74 ? -0.517 -5.579 -12.052 1.00 67.00 74 HIS A C 1
ATOM 585 O O . HIS A 1 74 ? 0.642 -5.195 -11.909 1.00 67.00 74 HIS A O 1
ATOM 591 N N . ASN A 1 75 ? -0.833 -6.633 -12.813 1.00 60.81 75 ASN A N 1
ATOM 592 C CA . ASN A 1 75 ? 0.128 -7.436 -13.585 1.00 60.81 75 ASN A CA 1
ATOM 593 C C . ASN A 1 75 ? 1.354 -7.907 -12.770 1.00 60.81 75 ASN A C 1
ATOM 595 O O . ASN A 1 75 ? 2.500 -7.829 -13.218 1.00 60.81 75 ASN A O 1
ATOM 599 N N . ARG A 1 76 ? 1.114 -8.361 -11.533 1.00 61.28 76 ARG A N 1
ATOM 600 C CA . ARG A 1 76 ? 2.164 -8.782 -10.599 1.00 61.28 76 ARG A CA 1
ATOM 601 C C . ARG A 1 76 ? 3.002 -9.918 -11.195 1.00 61.28 76 ARG A C 1
ATOM 603 O O . ARG A 1 76 ? 2.502 -11.024 -11.383 1.00 61.28 76 ARG A O 1
ATOM 610 N N . LYS A 1 77 ? 4.291 -9.671 -11.440 1.00 58.69 77 LYS A N 1
ATOM 611 C CA . LYS A 1 77 ? 5.261 -10.719 -11.790 1.00 58.69 77 LYS A CA 1
ATOM 612 C C . LYS A 1 77 ? 5.975 -11.183 -10.520 1.00 58.69 77 LYS A C 1
ATOM 614 O O . LYS A 1 77 ? 6.739 -10.426 -9.924 1.00 58.69 77 LYS A O 1
ATOM 619 N N . PHE A 1 78 ? 5.736 -12.436 -10.133 1.00 63.06 78 PHE A N 1
ATOM 620 C CA . PHE A 1 78 ? 6.416 -13.120 -9.024 1.00 63.06 78 PHE A CA 1
ATOM 621 C C . PHE A 1 78 ? 6.286 -12.382 -7.668 1.00 63.06 78 PHE A C 1
ATOM 623 O O . PHE A 1 78 ? 5.199 -11.911 -7.333 1.00 63.06 78 PHE A O 1
ATOM 630 N N . GLY A 1 79 ? 7.364 -12.316 -6.873 1.00 60.38 79 GLY A N 1
ATOM 631 C CA . GLY A 1 79 ? 7.413 -11.716 -5.528 1.00 60.38 79 GLY A CA 1
ATOM 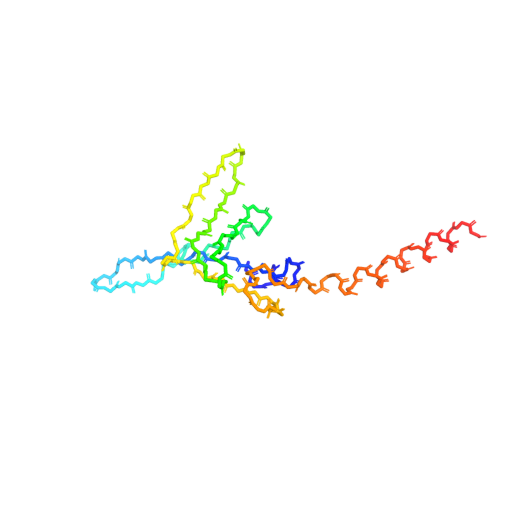632 C C . GLY A 1 79 ? 7.464 -10.182 -5.478 1.00 60.38 79 GLY A C 1
ATOM 633 O O . GLY A 1 79 ? 7.688 -9.619 -4.411 1.00 60.38 79 GLY A O 1
ATOM 634 N N . ASN A 1 80 ? 7.281 -9.488 -6.607 1.00 69.38 80 ASN A N 1
ATOM 635 C CA . ASN A 1 80 ? 7.299 -8.026 -6.649 1.00 69.38 80 ASN A CA 1
ATOM 636 C C . ASN A 1 80 ? 5.923 -7.442 -6.282 1.00 69.38 80 ASN A C 1
ATOM 638 O O . ASN A 1 80 ? 4.967 -7.566 -7.045 1.00 69.38 80 ASN A O 1
ATOM 642 N N . TRP A 1 81 ? 5.832 -6.753 -5.145 1.00 72.94 81 TRP A N 1
ATOM 643 C CA . TRP A 1 81 ? 4.590 -6.158 -4.634 1.00 72.94 81 TRP A CA 1
ATOM 644 C C . TRP A 1 81 ? 4.168 -4.851 -5.332 1.00 72.94 81 TRP A C 1
ATOM 646 O O . TRP A 1 81 ? 3.007 -4.456 -5.225 1.00 72.94 81 TRP A O 1
ATOM 656 N N . TYR A 1 82 ? 5.049 -4.220 -6.114 1.00 67.25 82 TYR A N 1
ATOM 657 C CA . TYR A 1 82 ? 4.775 -2.943 -6.792 1.00 67.25 82 TYR A CA 1
ATOM 658 C C . TYR A 1 82 ? 3.996 -3.080 -8.117 1.00 67.25 82 TYR A C 1
ATOM 660 O O . TYR A 1 82 ? 3.464 -2.092 -8.615 1.00 67.25 82 TYR A O 1
ATOM 668 N N . GLY A 1 83 ? 3.878 -4.290 -8.679 1.00 64.69 83 GLY A N 1
ATOM 669 C CA . GLY A 1 83 ? 3.180 -4.514 -9.955 1.00 64.69 83 GLY A CA 1
ATOM 670 C C . GLY A 1 83 ? 3.814 -3.786 -11.153 1.00 64.69 83 GLY A C 1
ATOM 671 O O . GLY A 1 83 ? 4.961 -3.345 -11.095 1.00 64.69 83 GLY A O 1
ATOM 672 N N . GLU A 1 84 ? 3.078 -3.687 -12.261 1.00 58.03 84 GLU A N 1
ATOM 673 C CA . GLU A 1 84 ? 3.481 -2.961 -13.473 1.00 58.03 84 GLU A CA 1
ATOM 674 C C . GLU A 1 84 ? 2.418 -1.909 -13.829 1.00 58.03 84 GLU A C 1
ATOM 676 O O . GLU A 1 84 ? 1.239 -2.227 -14.020 1.00 58.03 84 GLU A O 1
ATOM 681 N N . SER A 1 85 ? 2.838 -0.641 -13.908 1.00 56.16 85 SER A N 1
ATOM 682 C CA . SER A 1 85 ? 1.971 0.467 -14.324 1.00 56.16 85 SER A CA 1
ATOM 683 C C . SER A 1 85 ? 1.530 0.298 -15.778 1.00 56.16 85 SER A C 1
ATOM 685 O O . SER A 1 85 ? 2.359 0.105 -16.670 1.00 56.16 85 SER A O 1
ATOM 687 N N . LEU A 1 86 ? 0.232 0.456 -16.043 1.00 52.00 86 LEU A N 1
ATOM 688 C CA . LEU A 1 86 ? -0.300 0.461 -17.407 1.00 52.00 86 LEU A CA 1
ATOM 689 C C . LEU A 1 86 ? 0.156 1.711 -18.187 1.00 52.00 86 LEU A C 1
ATOM 691 O O . LEU A 1 86 ? 0.296 1.667 -19.411 1.00 52.00 86 LEU A O 1
ATOM 695 N N . LEU A 1 87 ? 0.444 2.822 -17.494 1.00 52.97 87 LEU A N 1
ATOM 696 C CA . LEU A 1 87 ? 0.921 4.056 -18.125 1.00 52.97 87 LEU A CA 1
ATOM 697 C C . LEU A 1 87 ? 2.305 3.900 -18.757 1.00 52.97 87 LEU A C 1
ATOM 699 O O . LEU A 1 87 ? 2.581 4.609 -19.717 1.00 52.97 87 LEU A O 1
ATOM 703 N N . ASN A 1 88 ? 3.137 2.946 -18.324 1.00 51.34 88 ASN A N 1
ATOM 704 C CA . ASN A 1 88 ? 4.396 2.647 -19.022 1.00 51.34 88 ASN A CA 1
ATOM 705 C C . ASN A 1 88 ? 4.162 2.207 -20.476 1.00 51.34 88 ASN A C 1
ATOM 707 O O . ASN A 1 88 ? 4.927 2.578 -21.367 1.00 51.34 88 ASN A O 1
ATOM 711 N N . ALA A 1 89 ? 3.080 1.469 -20.742 1.00 50.66 89 ALA A N 1
ATOM 712 C CA . ALA A 1 89 ? 2.720 1.073 -22.101 1.00 50.66 89 ALA A CA 1
ATOM 713 C C . ALA A 1 89 ? 2.193 2.265 -22.924 1.00 50.66 89 ALA A C 1
ATOM 715 O O . ALA A 1 89 ? 2.500 2.392 -24.110 1.00 50.66 89 ALA A O 1
ATOM 716 N N . CYS A 1 90 ? 1.445 3.175 -22.292 1.00 52.59 90 CYS A N 1
ATOM 717 C CA . CYS A 1 90 ? 0.888 4.364 -22.947 1.00 52.59 90 CYS A CA 1
ATOM 718 C C . CYS A 1 90 ? 1.898 5.516 -23.109 1.00 52.59 90 CYS A C 1
ATOM 720 O O . CYS A 1 90 ? 1.747 6.322 -24.029 1.00 52.59 90 CYS A O 1
ATOM 722 N N . TYR A 1 91 ? 2.940 5.584 -22.273 1.00 53.09 91 TYR A N 1
ATOM 723 C CA . TYR A 1 91 ? 3.934 6.661 -22.266 1.00 53.09 91 TYR A CA 1
ATOM 724 C C . TYR A 1 91 ? 4.685 6.764 -23.596 1.00 53.09 91 TYR A C 1
ATOM 726 O O . TYR A 1 91 ? 4.854 7.862 -24.117 1.00 53.09 91 TYR A O 1
ATOM 734 N N . LYS A 1 92 ? 5.053 5.630 -24.213 1.00 49.56 92 LYS A N 1
ATOM 735 C CA . LYS A 1 92 ? 5.673 5.622 -25.552 1.00 49.56 92 LYS A CA 1
ATOM 736 C C . LYS A 1 92 ? 4.778 6.270 -26.609 1.00 49.56 92 LYS A C 1
ATOM 738 O O . LYS A 1 92 ? 5.245 7.113 -27.367 1.00 49.56 92 LYS A O 1
ATOM 743 N N . ASN A 1 93 ? 3.498 5.904 -26.642 1.00 57.28 93 ASN A N 1
ATOM 744 C CA . ASN A 1 93 ? 2.554 6.435 -27.627 1.00 57.28 93 ASN A CA 1
ATOM 745 C C . ASN A 1 93 ? 2.276 7.927 -27.400 1.00 57.28 93 ASN A C 1
ATOM 747 O O . ASN A 1 93 ? 2.197 8.694 -28.359 1.00 57.28 93 ASN A O 1
ATOM 751 N N . TRP A 1 94 ? 2.173 8.353 -26.139 1.00 58.12 94 TRP A N 1
ATOM 752 C CA . TRP A 1 94 ? 2.004 9.763 -25.799 1.00 58.12 94 TRP A CA 1
ATOM 753 C C . TRP A 1 94 ? 3.249 10.596 -26.138 1.00 58.12 94 TRP A C 1
ATOM 755 O O . TRP A 1 94 ? 3.117 11.643 -26.765 1.00 58.12 94 TRP A O 1
ATOM 765 N N . PHE A 1 95 ? 4.452 10.105 -25.823 1.00 53.12 95 PHE A N 1
ATOM 766 C CA . PHE A 1 95 ? 5.715 10.773 -26.150 1.00 53.12 95 PHE A CA 1
ATOM 767 C C . PHE A 1 95 ? 5.911 10.938 -27.663 1.00 53.12 95 PHE A C 1
ATOM 769 O O . PHE A 1 95 ? 6.282 12.014 -28.125 1.00 53.12 95 PHE A O 1
ATOM 776 N N . ILE A 1 96 ? 5.611 9.901 -28.453 1.00 63.06 96 ILE A N 1
ATOM 777 C CA . ILE A 1 96 ? 5.679 9.972 -29.922 1.00 63.06 96 ILE A CA 1
ATOM 778 C C . ILE A 1 96 ? 4.690 11.015 -30.459 1.00 63.06 96 ILE A C 1
ATOM 780 O O . ILE A 1 96 ? 5.049 11.812 -31.325 1.00 63.06 96 ILE A O 1
ATOM 784 N N . LYS A 1 97 ? 3.465 11.058 -29.918 1.00 60.50 97 LYS A N 1
ATOM 785 C CA . LYS A 1 97 ? 2.459 12.060 -30.292 1.00 60.50 97 LYS A CA 1
ATOM 786 C C . LYS A 1 97 ? 2.902 13.486 -29.938 1.00 60.50 97 LYS A C 1
ATOM 788 O O . LYS A 1 97 ? 2.732 14.386 -30.755 1.00 60.50 97 LYS A O 1
ATOM 793 N N . ASP A 1 98 ? 3.465 13.695 -28.750 1.00 67.00 98 ASP A N 1
ATOM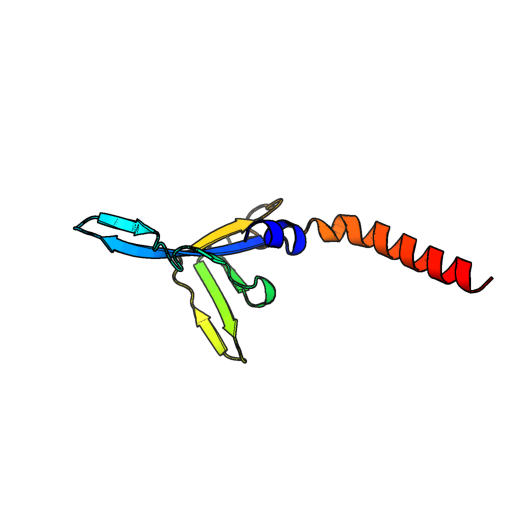 794 C CA . ASP A 1 98 ? 3.972 15.001 -28.308 1.00 67.00 98 ASP A CA 1
ATOM 795 C C . ASP A 1 98 ? 5.149 15.477 -29.177 1.00 67.00 98 ASP A C 1
ATOM 797 O O . ASP A 1 98 ? 5.170 16.623 -29.628 1.00 67.00 98 ASP A O 1
ATOM 801 N N . ALA A 1 99 ? 6.081 14.576 -29.508 1.00 61.59 99 ALA A N 1
ATOM 802 C CA . ALA A 1 99 ? 7.168 14.864 -30.438 1.00 61.59 99 ALA A CA 1
ATOM 803 C C . ALA A 1 99 ? 6.636 15.246 -31.831 1.00 61.59 99 ALA A C 1
ATOM 805 O O . ALA A 1 99 ? 7.053 16.262 -32.382 1.00 61.59 99 ALA A O 1
ATOM 806 N N . MET A 1 100 ? 5.676 14.491 -32.378 1.00 66.06 100 MET A N 1
ATOM 807 C CA . MET A 1 100 ? 5.056 14.797 -33.675 1.00 66.06 100 MET A CA 1
ATOM 808 C C . MET A 1 100 ? 4.365 16.166 -33.693 1.00 66.06 100 MET A C 1
ATOM 810 O O . MET A 1 100 ? 4.539 16.917 -34.649 1.00 66.06 100 MET A O 1
ATOM 814 N N . LEU A 1 101 ? 3.621 16.516 -32.641 1.00 68.00 101 LEU A N 1
ATOM 815 C CA . LEU A 1 101 ? 2.957 17.821 -32.534 1.00 68.00 101 LEU A CA 1
ATOM 816 C C . LEU A 1 101 ? 3.961 18.979 -32.452 1.00 68.00 101 LEU A C 1
ATOM 818 O O . LEU A 1 101 ? 3.737 20.029 -33.048 1.00 68.00 101 LEU A O 1
ATOM 822 N N . LYS A 1 102 ? 5.089 18.788 -31.759 1.00 67.44 102 LYS A N 1
ATOM 823 C CA . LYS A 1 102 ? 6.172 19.782 -31.706 1.00 67.44 102 LYS A CA 1
ATOM 824 C C . LYS A 1 102 ? 6.866 19.954 -33.056 1.00 67.44 102 LYS A C 1
ATOM 826 O O . LYS A 1 102 ? 7.12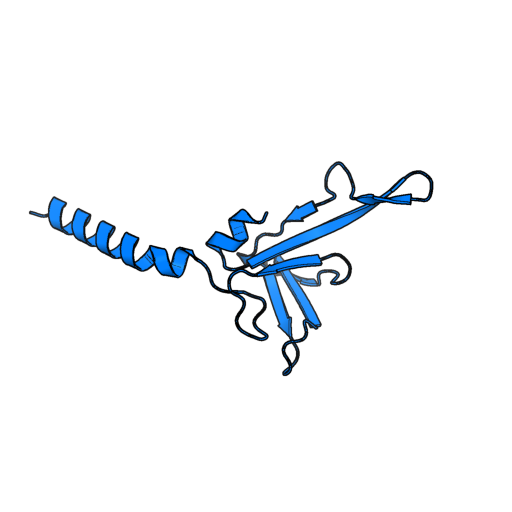9 21.085 -33.441 1.00 67.44 102 LYS A O 1
ATOM 831 N N . PHE A 1 103 ? 7.110 18.869 -33.793 1.00 63.62 103 PHE A N 1
ATOM 832 C CA . PHE A 1 103 ? 7.653 18.950 -35.153 1.00 63.62 103 PHE A CA 1
ATOM 833 C C . PHE A 1 103 ? 6.686 19.637 -36.127 1.00 63.62 103 PHE A C 1
ATOM 835 O O . PHE A 1 103 ? 7.121 20.457 -36.928 1.00 63.62 103 PHE A O 1
ATOM 842 N N . ALA A 1 104 ? 5.385 19.352 -36.033 1.00 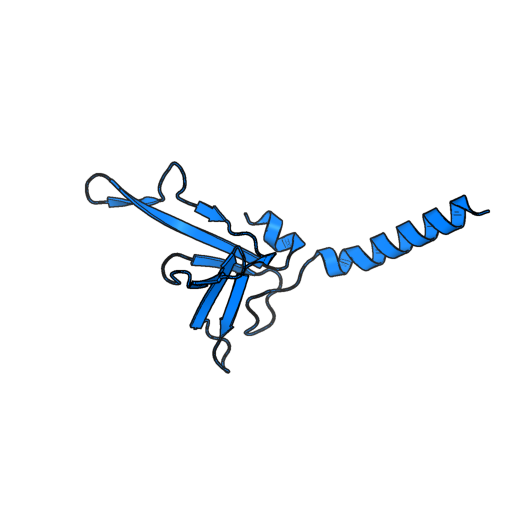66.00 104 ALA A N 1
ATOM 843 C CA . ALA A 1 104 ? 4.369 19.938 -36.907 1.00 66.00 104 ALA A CA 1
ATOM 844 C C . ALA A 1 104 ? 4.126 21.441 -36.666 1.00 66.00 104 ALA A C 1
ATOM 846 O O . ALA A 1 104 ? 3.670 22.121 -37.573 1.00 66.00 104 ALA A O 1
ATOM 847 N N . ASN A 1 105 ? 4.435 21.960 -35.473 1.00 55.47 105 ASN A N 1
ATOM 848 C CA . ASN A 1 105 ? 4.301 23.385 -35.140 1.00 55.47 105 ASN A CA 1
ATOM 849 C C . ASN A 1 105 ? 5.574 24.213 -35.417 1.00 55.47 105 ASN A C 1
ATOM 851 O O . ASN A 1 105 ? 5.573 25.418 -35.173 1.00 55.47 105 ASN A O 1
ATOM 855 N N . ILE A 1 106 ? 6.668 23.579 -35.856 1.00 58.03 106 ILE A N 1
ATOM 856 C CA . ILE A 1 106 ? 7.956 24.231 -36.171 1.00 58.03 106 ILE A CA 1
ATOM 857 C C . ILE A 1 106 ? 8.203 24.293 -37.699 1.00 58.03 106 ILE A C 1
ATOM 859 O O . ILE A 1 106 ? 9.169 24.919 -38.133 1.00 58.03 106 ILE A O 1
ATOM 863 N N . GLY A 1 107 ? 7.333 23.685 -38.517 1.00 48.72 107 GLY A N 1
ATOM 864 C CA . GLY A 1 107 ? 7.331 23.791 -39.986 1.00 48.72 107 GLY A CA 1
ATOM 865 C C . GLY A 1 107 ? 6.207 24.680 -40.496 1.00 48.72 107 GLY A C 1
ATOM 866 O O . GLY A 1 107 ? 6.407 25.283 -41.572 1.00 48.72 107 GLY A O 1
#

Radius of gyration: 18.87 Å; chains: 1; bounding box: 37×40×60 Å

pLDDT: mean 75.02, std 13.89, range [48.72, 92.38]

Secondary structure (DSSP, 8-state):
-THHHHHHSEEEEEE-EEEETTEEEE-TTTSEEEPPGGGEEEEE-TT--EEEEEEEETTEEEEE-GGGEEEEETT--TT-TT---THHHHHHHHHHHHHHHHHHT--

Sequence (107 aa):
GMISAIAYGFSVTEIVFEENRGKWLVRTSNGLKTLNPEYIKFFSDPFGNLMKIEENIGGSSVDLPLDRMLIWSHNRKFGNWYGESLLNACYKNWFIKDAMLKFANIG

Organism: NCBI:txid412755